Protein AF-B2KBB1-F1 (afdb_monomer)

Solvent-accessible surface area (backbone atoms only — not comparable to full-atom values): 9414 Å² total; per-residue (Å²): 133,85,86,73,84,54,72,64,60,55,51,53,51,54,53,53,51,52,60,53,47,70,60,49,50,66,52,49,56,51,53,53,51,49,53,52,49,54,51,45,50,54,52,40,53,52,50,24,52,39,45,30,52,48,28,73,73,69,75,49,28,66,61,48,55,82,71,34,90,70,89,58,97,72,51,45,82,45,72,60,88,93,43,56,28,37,37,41,94,69,36,39,31,35,40,53,64,35,94,81,31,28,40,35,38,30,36,37,78,50,96,56,63,43,54,30,32,32,39,34,27,24,39,32,51,39,60,91,93,49,88,34,45,84,28,38,28,32,35,16,47,69,88,23,61,52,14,43,54,48,37,30,70,77,42,77,41,71,76,41,76,37,85,88,40,89,69,33,30,28,20,65,62,84

Structure (mmCIF, N/CA/C/O backbone):
data_AF-B2KBB1-F1
#
_entry.id   AF-B2KBB1-F1
#
loop_
_atom_site.group_PDB
_atom_site.id
_atom_site.type_symbol
_atom_site.label_atom_id
_atom_site.label_alt_id
_atom_site.label_comp_id
_atom_site.label_asym_id
_atom_site.label_entity_id
_atom_site.label_seq_id
_atom_site.pdbx_PDB_ins_code
_atom_site.Cartn_x
_atom_site.Cartn_y
_atom_site.Cartn_z
_atom_site.occupancy
_atom_site.B_iso_or_equiv
_atom_site.auth_seq_id
_atom_site.auth_comp_id
_atom_site.auth_asym_id
_atom_site.auth_atom_id
_atom_site.pdbx_PDB_model_num
ATOM 1 N N . MET A 1 1 ? -54.447 8.579 25.982 1.00 48.50 1 MET A N 1
ATOM 2 C CA . MET A 1 1 ? -53.247 9.091 26.684 1.00 48.50 1 MET A CA 1
ATOM 3 C C . MET A 1 1 ? -52.019 8.583 25.942 1.00 48.50 1 MET A C 1
ATOM 5 O O . MET A 1 1 ? -51.868 7.373 25.824 1.00 48.50 1 MET A O 1
ATOM 9 N N . LYS A 1 2 ? -51.203 9.465 25.351 1.00 61.75 2 LYS A N 1
ATOM 10 C CA . LYS A 1 2 ? -49.950 9.052 24.696 1.00 61.75 2 LYS A CA 1
ATOM 11 C C . LYS A 1 2 ? -48.949 8.670 25.793 1.00 61.75 2 LYS A C 1
ATOM 13 O O . LYS A 1 2 ? -48.619 9.521 26.612 1.00 61.75 2 LYS A O 1
ATOM 18 N N . LYS A 1 3 ? -48.507 7.407 25.834 1.00 71.69 3 LYS A N 1
ATOM 19 C CA . LYS A 1 3 ? -47.381 6.974 26.677 1.00 71.69 3 LYS A CA 1
ATOM 20 C C . LYS A 1 3 ? -46.135 7.730 26.207 1.00 71.69 3 LYS A C 1
ATOM 22 O O . LYS A 1 3 ? -45.686 7.520 25.084 1.00 71.69 3 LYS A O 1
ATOM 27 N N . GLY A 1 4 ? -45.652 8.659 27.025 1.00 75.94 4 GLY A N 1
ATOM 28 C CA . GLY A 1 4 ? -44.384 9.346 26.798 1.00 75.94 4 GLY A CA 1
ATOM 29 C C . GLY A 1 4 ? -43.219 8.438 27.179 1.00 75.94 4 GLY A C 1
ATOM 30 O O . GLY A 1 4 ? -43.313 7.701 28.158 1.00 75.94 4 GLY A O 1
ATOM 31 N N . PHE A 1 5 ? -42.147 8.489 26.392 1.00 82.00 5 PHE A N 1
ATOM 32 C CA . PHE A 1 5 ? -40.872 7.845 26.705 1.00 82.00 5 PHE A CA 1
ATOM 33 C C . PHE A 1 5 ? -40.303 8.445 27.995 1.00 82.00 5 PHE A C 1
ATOM 35 O O . PHE A 1 5 ? -40.380 9.663 28.190 1.00 82.00 5 PHE A O 1
ATOM 42 N N . THR A 1 6 ? -39.752 7.621 28.885 1.00 89.62 6 THR A N 1
ATOM 43 C CA . THR A 1 6 ? -39.186 8.139 30.135 1.00 89.62 6 THR A CA 1
ATOM 44 C C . THR A 1 6 ? -37.786 8.714 29.897 1.00 89.62 6 THR A C 1
ATOM 46 O O . THR A 1 6 ? -36.997 8.185 29.114 1.00 89.62 6 THR A O 1
ATOM 49 N N . LEU A 1 7 ? -37.446 9.806 30.591 1.00 88.75 7 LEU A N 1
ATOM 50 C CA . LEU A 1 7 ? -36.095 10.392 30.554 1.00 88.75 7 LEU A CA 1
ATOM 51 C C . LEU A 1 7 ? -35.025 9.379 30.989 1.00 88.75 7 LEU A C 1
ATOM 53 O O . LEU A 1 7 ? -33.923 9.371 30.445 1.00 88.75 7 LEU A O 1
ATOM 57 N N . ILE A 1 8 ? -35.370 8.492 31.928 1.00 92.19 8 ILE A N 1
ATOM 58 C CA . ILE A 1 8 ? -34.456 7.464 32.427 1.00 92.19 8 ILE A CA 1
ATOM 59 C C . ILE A 1 8 ? -34.195 6.355 31.399 1.00 92.19 8 ILE A C 1
ATOM 61 O O . ILE A 1 8 ? -33.048 5.932 31.267 1.00 92.19 8 ILE A O 1
ATOM 65 N N . GLU A 1 9 ? -35.198 5.936 30.612 1.00 91.25 9 GLU A N 1
ATOM 66 C CA . GLU A 1 9 ? -34.974 5.007 29.491 1.00 91.25 9 GLU A CA 1
ATOM 67 C C . GLU A 1 9 ? -33.968 5.586 28.503 1.00 91.25 9 GLU A C 1
ATOM 69 O O . GLU A 1 9 ? -33.047 4.897 28.070 1.00 91.25 9 GLU A O 1
ATOM 74 N N . LEU A 1 10 ? -34.111 6.871 28.178 1.00 90.19 10 LEU A N 1
ATOM 75 C CA . LEU A 1 10 ? -33.239 7.513 27.204 1.00 90.19 10 LEU A CA 1
ATOM 76 C C . LEU A 1 10 ? -31.801 7.640 27.738 1.00 90.19 10 LEU A C 1
ATOM 78 O O . LEU A 1 10 ? -30.849 7.402 26.996 1.00 90.19 10 LEU A O 1
ATOM 82 N N . MET A 1 11 ? -31.625 7.912 29.034 1.00 91.44 11 MET A N 1
ATOM 83 C CA . MET A 1 11 ? -30.299 7.972 29.662 1.00 91.44 11 MET A CA 1
ATOM 84 C C . MET A 1 11 ? -29.558 6.630 29.639 1.00 91.44 11 MET A C 1
ATOM 86 O O . MET A 1 11 ? -28.375 6.594 29.298 1.00 91.44 11 MET A O 1
ATOM 90 N N . VAL A 1 12 ? -30.237 5.523 29.959 1.00 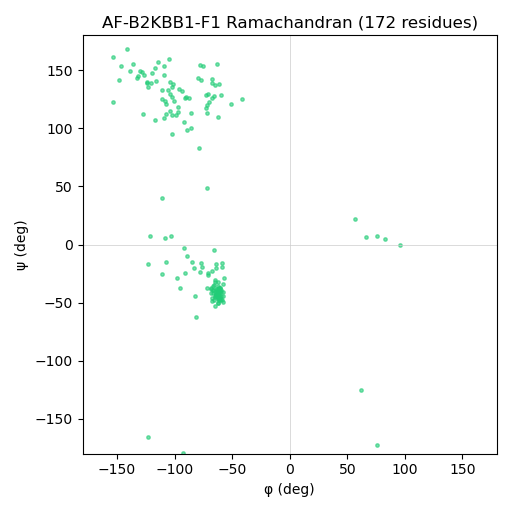94.25 12 VAL A N 1
ATOM 91 C CA . VAL A 1 12 ? -29.606 4.191 29.946 1.00 94.25 12 VAL A CA 1
ATOM 92 C C . VAL A 1 12 ? -29.234 3.776 28.521 1.00 94.25 12 VAL A C 1
ATOM 94 O O . VAL A 1 12 ? -28.150 3.237 28.301 1.00 94.25 12 VAL A O 1
ATOM 97 N N . VAL A 1 13 ? -30.079 4.084 27.533 1.00 95.00 13 VAL A N 1
ATOM 98 C CA . VAL A 1 13 ? -29.791 3.787 26.121 1.00 95.00 13 VAL A CA 1
ATOM 99 C C . VAL A 1 13 ? -28.546 4.534 25.641 1.00 95.00 13 VAL A C 1
ATOM 101 O O . VAL A 1 13 ? -27.658 3.923 25.045 1.00 95.00 13 VAL A O 1
ATOM 104 N N . VAL A 1 14 ? -28.430 5.831 25.941 1.00 94.38 14 VAL A N 1
ATOM 105 C CA . VAL A 1 14 ? -27.247 6.622 25.560 1.00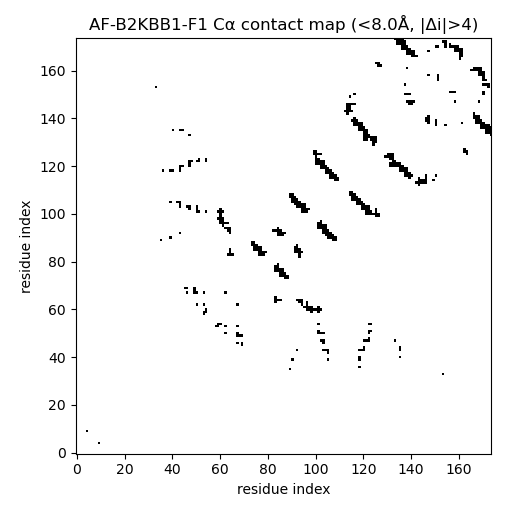 94.38 14 VAL A CA 1
ATOM 106 C C . VAL A 1 14 ? -25.986 6.099 26.252 1.00 94.38 14 VAL A C 1
ATOM 108 O O . VAL A 1 14 ? -24.936 6.011 25.614 1.00 94.38 14 VAL A O 1
ATOM 111 N N . LEU A 1 15 ? -26.086 5.683 27.518 1.00 95.62 15 LEU A N 1
ATOM 112 C CA . LEU A 1 15 ? -24.969 5.091 28.256 1.00 95.62 15 LEU A CA 1
ATOM 113 C C . LEU A 1 15 ? -24.474 3.790 27.606 1.00 95.62 15 LEU A C 1
ATOM 115 O O . LEU A 1 15 ? -23.270 3.615 27.419 1.00 95.62 15 LEU A O 1
ATOM 119 N N . ILE A 1 16 ? -25.384 2.900 27.207 1.00 95.88 16 ILE A N 1
ATOM 120 C CA . ILE A 1 16 ? -25.019 1.644 26.534 1.00 95.88 16 ILE A CA 1
ATOM 121 C C . ILE A 1 16 ? -24.380 1.927 25.164 1.00 95.88 16 ILE A C 1
ATOM 123 O O . ILE A 1 16 ? -23.341 1.345 24.841 1.00 95.88 16 ILE A O 1
ATOM 127 N N . ILE A 1 17 ? -24.945 2.852 24.375 1.00 95.56 17 ILE A N 1
ATOM 128 C CA . ILE A 1 17 ? -24.384 3.246 23.071 1.00 95.56 17 ILE A CA 1
ATOM 129 C C . ILE A 1 17 ? -22.970 3.820 23.238 1.00 95.56 17 ILE A C 1
ATOM 131 O O . ILE A 1 17 ? -22.082 3.485 22.453 1.00 95.56 17 ILE A O 1
ATOM 135 N N . ALA A 1 18 ? -22.728 4.627 24.277 1.00 95.00 18 ALA A N 1
ATOM 136 C CA . ALA A 1 18 ? -21.411 5.198 24.546 1.00 95.00 18 ALA A CA 1
ATOM 137 C C . ALA A 1 18 ? -20.345 4.109 24.760 1.00 95.00 18 ALA A C 1
ATOM 139 O O . ALA A 1 18 ? -19.292 4.149 24.118 1.00 95.00 18 ALA A O 1
ATOM 140 N N . ILE A 1 19 ? -20.640 3.091 25.577 1.00 95.31 19 ILE A N 1
ATOM 141 C CA . ILE A 1 19 ? -19.719 1.975 25.846 1.00 95.31 19 ILE A CA 1
ATOM 142 C C . ILE A 1 19 ? -19.415 1.201 24.557 1.00 95.31 19 ILE A C 1
ATOM 144 O O . ILE A 1 19 ? -18.244 1.021 24.211 1.00 95.31 19 ILE A O 1
ATOM 148 N N . LEU A 1 20 ? -20.450 0.801 23.810 1.00 95.69 20 LEU A N 1
ATOM 149 C CA . LEU A 1 20 ? -20.284 0.042 22.565 1.00 95.69 20 LEU A CA 1
ATOM 150 C C . LEU A 1 20 ? -19.490 0.829 21.513 1.00 95.69 20 LEU A C 1
ATOM 152 O O . LEU A 1 20 ? -18.625 0.267 20.836 1.00 95.69 20 LEU A O 1
ATOM 156 N N . SER A 1 21 ? -19.735 2.139 21.405 1.00 94.12 21 SER A N 1
ATOM 157 C CA . SER A 1 21 ? -19.067 3.003 20.426 1.00 94.12 21 SER A CA 1
ATOM 158 C C . SER A 1 21 ? -17.549 3.073 20.626 1.00 94.12 21 SER A C 1
ATOM 160 O O . SER A 1 21 ? -16.805 3.081 19.642 1.00 94.12 21 SER A O 1
ATOM 162 N N . SER A 1 22 ? -17.083 3.038 21.882 1.00 93.38 22 SER A N 1
ATOM 163 C CA . SER A 1 22 ? -15.659 3.158 22.224 1.00 93.38 22 SER A CA 1
ATOM 164 C C . SER A 1 22 ? -14.804 2.024 21.643 1.00 93.38 22 SER A C 1
ATOM 166 O O . SER A 1 22 ? -13.659 2.248 21.252 1.00 93.38 22 SER A O 1
ATOM 168 N N . VAL A 1 23 ? -15.375 0.821 21.517 1.00 92.06 23 VAL A N 1
ATOM 169 C CA . VAL A 1 23 ? -14.696 -0.364 20.968 1.00 92.06 23 VAL A CA 1
ATOM 170 C C . VAL A 1 23 ? -14.998 -0.537 19.477 1.00 92.06 23 VAL A C 1
ATOM 172 O O . VAL A 1 23 ? -14.117 -0.905 18.698 1.00 92.06 23 VAL A O 1
ATOM 175 N N . ALA A 1 24 ? -16.230 -0.242 19.053 1.00 91.50 24 ALA A N 1
ATOM 176 C CA . ALA A 1 24 ? -16.673 -0.469 17.681 1.00 91.50 24 ALA A CA 1
ATOM 177 C C . ALA A 1 24 ? -15.992 0.462 16.663 1.00 91.50 24 ALA A C 1
ATOM 179 O O . ALA A 1 24 ? -15.580 0.011 15.593 1.00 91.50 24 ALA A O 1
ATOM 180 N N . LEU A 1 25 ? -15.825 1.748 16.986 1.00 89.62 25 LEU A N 1
ATOM 181 C CA . LEU A 1 25 ? -15.242 2.740 16.075 1.00 89.62 25 LEU A CA 1
ATOM 182 C C . LEU A 1 25 ? -13.783 2.446 15.661 1.00 89.62 25 LEU A C 1
ATOM 184 O O . LEU A 1 25 ? -13.498 2.440 14.455 1.00 89.62 25 LEU A O 1
ATOM 188 N N . PRO A 1 26 ? -12.833 2.176 16.582 1.00 87.38 26 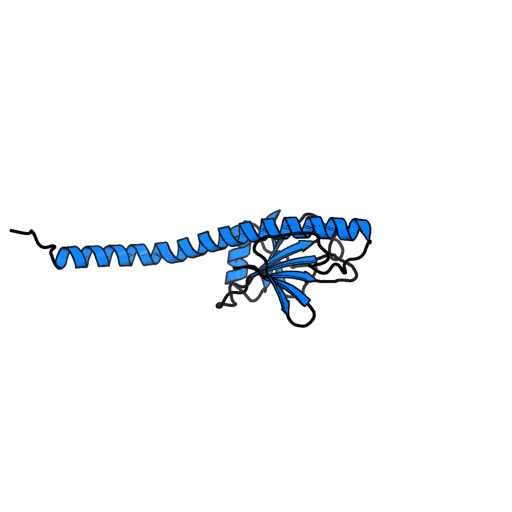PRO A N 1
ATOM 189 C CA . PRO A 1 26 ? -11.457 1.873 16.187 1.00 87.38 26 PRO A CA 1
ATOM 190 C C . PRO A 1 26 ? -11.356 0.566 15.388 1.00 87.38 26 PRO A C 1
ATOM 192 O O . PRO A 1 26 ? -10.524 0.463 14.486 1.00 87.38 26 PRO A O 1
ATOM 195 N N . LEU A 1 27 ? -12.216 -0.420 15.666 1.00 89.12 27 LEU A N 1
ATOM 196 C CA . LEU A 1 27 ? -12.274 -1.650 14.879 1.00 89.12 27 LEU A CA 1
ATOM 197 C C . LEU A 1 27 ? -12.793 -1.381 13.461 1.00 89.12 27 LEU A C 1
ATOM 199 O O . LEU A 1 27 ? -12.163 -1.790 12.487 1.00 89.12 27 LEU A O 1
ATOM 203 N N . TYR A 1 28 ? -13.900 -0.647 13.343 1.00 92.00 28 TYR A N 1
ATOM 204 C CA . TYR A 1 28 ? -14.512 -0.309 12.061 1.00 92.00 28 TYR A CA 1
ATOM 205 C C . TYR A 1 28 ? -13.546 0.453 11.145 1.00 92.00 28 TYR A C 1
ATOM 207 O O . TYR A 1 28 ? -13.353 0.073 9.991 1.00 92.00 28 TYR A O 1
ATOM 215 N N . THR A 1 29 ? -12.867 1.478 11.668 1.00 90.12 29 THR A N 1
ATOM 216 C CA . THR A 1 29 ? -11.898 2.271 10.887 1.00 90.12 29 THR A CA 1
ATOM 217 C C . THR A 1 29 ? -10.734 1.431 10.357 1.00 90.12 29 THR A C 1
ATOM 219 O O . THR A 1 29 ? -10.313 1.626 9.217 1.00 90.12 29 THR A O 1
ATOM 222 N N . ARG A 1 30 ? -10.244 0.451 11.130 1.00 89.00 30 ARG A N 1
ATOM 223 C CA . ARG A 1 30 ? -9.207 -0.489 10.671 1.00 89.00 30 ARG A CA 1
ATOM 224 C C . ARG A 1 30 ? -9.710 -1.411 9.565 1.00 89.00 30 ARG A C 1
ATOM 226 O O . ARG A 1 30 ? -8.982 -1.645 8.606 1.00 89.00 30 ARG A O 1
ATOM 233 N N . THR A 1 31 ? -10.934 -1.923 9.677 1.00 92.12 31 THR A N 1
ATOM 234 C CA . THR A 1 31 ? -11.532 -2.788 8.648 1.00 92.12 31 THR A CA 1
ATOM 235 C C . THR A 1 31 ? -11.734 -2.037 7.335 1.00 92.12 31 THR A C 1
ATOM 237 O O . THR A 1 31 ? -11.382 -2.554 6.277 1.00 92.12 31 THR A O 1
ATOM 240 N N . VAL A 1 32 ? -12.218 -0.794 7.400 1.00 93.88 32 VAL A N 1
ATOM 241 C CA . VAL A 1 32 ? -12.358 0.070 6.220 1.00 93.88 32 VAL A CA 1
ATOM 242 C C . VAL A 1 32 ? -10.998 0.336 5.572 1.00 93.88 32 VAL A C 1
ATOM 244 O O . VAL A 1 32 ? -10.873 0.226 4.357 1.00 93.88 32 VAL A O 1
ATOM 247 N N . GLU A 1 33 ? -9.959 0.627 6.357 1.00 93.94 33 GLU A N 1
ATOM 248 C CA . GLU A 1 33 ? -8.621 0.861 5.803 1.00 93.94 33 GLU A CA 1
ATOM 249 C C . GLU A 1 33 ? -8.023 -0.403 5.162 1.00 93.94 33 GLU A C 1
ATOM 251 O O . GLU A 1 33 ? -7.378 -0.313 4.122 1.00 93.94 33 GLU A O 1
ATOM 256 N N . ARG A 1 34 ? -8.295 -1.597 5.706 1.00 93.94 34 ARG A N 1
ATOM 257 C CA . ARG A 1 34 ? -7.913 -2.863 5.055 1.00 93.94 34 ARG A CA 1
ATOM 258 C C . ARG A 1 34 ? -8.625 -3.074 3.723 1.00 93.94 34 ARG A C 1
ATOM 260 O O . ARG A 1 34 ? -7.988 -3.526 2.778 1.00 93.94 34 ARG A O 1
ATOM 267 N N . ALA A 1 35 ? -9.913 -2.741 3.637 1.00 93.94 35 ALA A N 1
ATOM 268 C CA . ALA A 1 35 ? -10.660 -2.825 2.383 1.00 93.94 35 ALA A CA 1
ATOM 269 C C . ALA A 1 35 ? -10.079 -1.875 1.322 1.00 93.94 35 ALA A C 1
ATOM 271 O O . ALA A 1 35 ? -9.847 -2.289 0.189 1.00 93.94 35 ALA A O 1
ATOM 272 N N . ARG A 1 36 ? -9.742 -0.640 1.715 1.00 94.19 36 ARG A N 1
ATOM 273 C CA . ARG A 1 36 ? -9.067 0.334 0.840 1.00 94.19 36 ARG A CA 1
ATOM 274 C C . ARG A 1 36 ? -7.688 -0.151 0.391 1.00 94.19 36 ARG A C 1
ATOM 276 O O . ARG A 1 36 ? -7.341 -0.018 -0.776 1.00 94.19 36 ARG A O 1
ATOM 283 N N . ALA A 1 37 ? -6.908 -0.750 1.291 1.00 94.81 37 ALA A N 1
ATOM 284 C CA . ALA A 1 37 ? -5.622 -1.343 0.932 1.00 94.81 37 ALA A CA 1
ATOM 285 C C . ALA A 1 37 ? -5.776 -2.516 -0.047 1.00 94.81 37 ALA A C 1
ATOM 287 O O . ALA A 1 37 ? -4.972 -2.640 -0.963 1.00 94.81 37 ALA A O 1
ATOM 288 N N . ALA A 1 38 ? -6.807 -3.353 0.103 1.00 93.94 38 ALA A N 1
ATOM 289 C CA . ALA A 1 38 ? -7.089 -4.444 -0.831 1.00 93.94 38 ALA A CA 1
ATOM 290 C C . ALA A 1 38 ? -7.430 -3.929 -2.239 1.00 93.94 38 ALA A C 1
ATOM 292 O O . ALA A 1 38 ? -6.953 -4.478 -3.233 1.00 93.94 38 ALA A O 1
ATOM 293 N N . GLU A 1 39 ? -8.197 -2.842 -2.327 1.00 92.00 39 GLU A N 1
ATOM 294 C CA . GLU A 1 39 ? -8.454 -2.148 -3.590 1.00 92.00 39 GLU A CA 1
ATOM 295 C C . GLU A 1 39 ? -7.153 -1.610 -4.200 1.00 92.00 39 GLU A C 1
ATOM 297 O O . GLU A 1 39 ? -6.858 -1.876 -5.367 1.00 92.00 39 GLU A O 1
ATOM 302 N N . ALA A 1 40 ? -6.320 -0.946 -3.395 1.00 92.69 40 ALA A N 1
ATOM 303 C CA . ALA A 1 40 ? -5.033 -0.434 -3.851 1.00 92.69 40 ALA A CA 1
ATOM 304 C C . ALA A 1 40 ? -4.086 -1.539 -4.328 1.00 92.69 40 ALA A C 1
ATOM 306 O O . ALA A 1 40 ? -3.403 -1.361 -5.330 1.00 92.69 40 ALA A O 1
ATOM 307 N N . ILE A 1 41 ? -4.082 -2.705 -3.677 1.00 93.75 41 ILE A N 1
ATOM 308 C CA . ILE A 1 41 ? -3.324 -3.881 -4.125 1.00 93.75 41 ILE A CA 1
ATOM 309 C C . ILE A 1 41 ? -3.781 -4.323 -5.520 1.00 93.75 41 ILE A C 1
ATOM 311 O O . ILE A 1 41 ? -2.939 -4.579 -6.377 1.00 93.75 41 ILE A O 1
ATOM 315 N N . SER A 1 42 ? -5.090 -4.364 -5.779 1.00 92.06 42 SER A N 1
ATOM 316 C CA . SER A 1 42 ? -5.644 -4.712 -7.097 1.00 92.06 42 SER A CA 1
ATOM 317 C C . SER A 1 42 ? -5.255 -3.699 -8.183 1.00 92.06 42 SER A C 1
ATOM 319 O O . SER A 1 42 ? -4.849 -4.067 -9.294 1.00 92.06 42 SER A O 1
ATOM 321 N N . VAL A 1 43 ? -5.315 -2.406 -7.853 1.00 91.12 43 VAL A N 1
ATOM 322 C CA . VAL A 1 43 ? -4.906 -1.330 -8.762 1.00 91.12 43 VAL A CA 1
ATOM 323 C C . VAL A 1 43 ? -3.404 -1.393 -9.042 1.00 91.12 43 VAL A C 1
ATOM 325 O O . VAL A 1 43 ? -3.001 -1.382 -10.206 1.00 91.12 43 VAL A O 1
ATOM 328 N N . THR A 1 44 ? -2.573 -1.537 -8.008 1.00 91.88 44 THR A N 1
ATOM 329 C CA . THR A 1 44 ? -1.118 -1.674 -8.149 1.00 91.88 44 THR A CA 1
ATOM 330 C C . THR A 1 44 ? -0.747 -2.924 -8.947 1.00 91.88 44 THR A C 1
ATOM 332 O O . THR A 1 44 ? 0.130 -2.838 -9.797 1.00 91.88 44 THR A O 1
ATOM 335 N N . ALA A 1 45 ? -1.448 -4.051 -8.776 1.00 91.44 45 ALA A N 1
ATOM 336 C CA . ALA A 1 45 ? -1.246 -5.254 -9.594 1.00 91.44 45 ALA A CA 1
ATOM 337 C C . ALA A 1 45 ? -1.537 -5.005 -11.084 1.00 91.44 45 ALA A C 1
ATOM 339 O O . ALA A 1 45 ? -0.863 -5.530 -11.971 1.00 91.44 45 ALA A O 1
ATOM 340 N N . SER A 1 46 ? -2.559 -4.199 -11.375 1.00 90.56 46 SER A N 1
ATOM 341 C CA . SER A 1 46 ? -2.894 -3.818 -12.748 1.00 90.56 46 SER A CA 1
ATOM 342 C C . SER A 1 46 ? -1.804 -2.921 -13.339 1.00 90.56 46 SER A C 1
ATOM 344 O O . SER A 1 46 ? -1.323 -3.191 -14.440 1.00 90.56 46 SER A O 1
ATOM 346 N N . LEU A 1 47 ? -1.358 -1.912 -12.579 1.00 90.00 47 LEU A N 1
ATOM 347 C CA . LEU A 1 47 ? -0.246 -1.025 -12.945 1.00 90.00 47 LEU A CA 1
ATOM 348 C C . LEU A 1 47 ? 1.057 -1.796 -13.161 1.00 90.00 47 LEU A C 1
ATOM 350 O O . LEU A 1 47 ? 1.764 -1.532 -14.131 1.00 90.00 47 LEU A O 1
ATOM 354 N N . GLU A 1 48 ? 1.345 -2.780 -12.311 1.00 89.69 48 GLU A N 1
ATOM 355 C CA . GLU A 1 48 ? 2.504 -3.657 -12.442 1.00 89.69 48 GLU A CA 1
ATOM 356 C C . GLU A 1 48 ? 2.475 -4.387 -13.787 1.00 89.69 48 GLU A C 1
ATOM 358 O O . GLU A 1 48 ? 3.454 -4.341 -14.524 1.00 89.69 48 GLU A O 1
ATOM 363 N N . LYS A 1 49 ? 1.343 -4.998 -14.158 1.00 90.38 49 LYS A N 1
ATOM 364 C CA . LYS A 1 49 ? 1.196 -5.700 -15.444 1.00 90.38 49 LYS A CA 1
ATOM 365 C C . LYS A 1 49 ? 1.375 -4.774 -16.644 1.00 90.38 49 LYS A C 1
ATOM 367 O O . LYS A 1 49 ? 2.032 -5.154 -17.610 1.00 90.38 49 LYS A O 1
ATOM 372 N N . ALA A 1 50 ? 0.824 -3.562 -16.601 1.00 89.69 50 ALA A N 1
ATOM 373 C CA . ALA A 1 50 ? 1.043 -2.602 -17.683 1.00 89.69 50 ALA A CA 1
ATOM 374 C C . ALA A 1 50 ? 2.503 -2.144 -17.748 1.00 89.69 50 ALA A C 1
ATOM 376 O O . ALA A 1 50 ? 3.059 -2.026 -18.837 1.00 89.69 50 ALA A O 1
ATOM 377 N N . SER A 1 51 ? 3.144 -1.932 -16.597 1.00 88.88 51 SER A N 1
ATOM 378 C CA . SER A 1 51 ? 4.560 -1.573 -16.537 1.00 88.88 51 SER A CA 1
ATOM 379 C C . SER A 1 51 ? 5.451 -2.722 -17.029 1.00 88.88 51 SER A C 1
ATOM 381 O O . SER A 1 51 ? 6.415 -2.479 -17.750 1.00 88.88 51 SER A O 1
ATOM 383 N N . GLN A 1 52 ? 5.082 -3.978 -16.752 1.00 88.94 52 GLN A N 1
ATOM 384 C CA . GLN A 1 52 ? 5.726 -5.171 -17.310 1.00 88.94 52 GLN A CA 1
ATOM 385 C C . GLN A 1 52 ? 5.607 -5.214 -18.835 1.00 88.94 52 GLN A C 1
ATOM 387 O O . GLN A 1 52 ? 6.593 -5.500 -19.510 1.00 88.94 52 GLN A O 1
ATOM 392 N N . ALA A 1 53 ? 4.424 -4.920 -19.381 1.00 89.12 53 ALA A N 1
ATOM 393 C CA . ALA A 1 53 ? 4.202 -4.877 -20.824 1.00 89.12 53 ALA A CA 1
ATOM 394 C C . ALA A 1 53 ? 5.024 -3.765 -21.495 1.00 89.12 53 ALA A C 1
ATOM 396 O O . ALA A 1 53 ? 5.667 -4.012 -22.514 1.00 89.12 53 ALA A O 1
ATOM 397 N N . TYR A 1 54 ? 5.072 -2.575 -20.889 1.00 88.50 54 TYR A N 1
ATOM 398 C CA . TYR A 1 54 ? 5.910 -1.474 -21.365 1.00 88.50 54 TYR A CA 1
ATOM 399 C C . TYR A 1 54 ? 7.395 -1.860 -21.356 1.00 88.50 54 TYR A C 1
ATOM 401 O O . TYR A 1 54 ? 8.090 -1.701 -22.358 1.00 88.50 54 TYR A O 1
ATOM 409 N N . TYR A 1 55 ? 7.875 -2.440 -20.253 1.00 87.56 55 TYR A N 1
ATOM 410 C CA . TYR A 1 55 ? 9.256 -2.901 -20.151 1.00 87.56 55 TYR A CA 1
ATOM 411 C C . TYR A 1 55 ? 9.575 -3.997 -21.175 1.00 87.56 55 TYR A C 1
ATOM 413 O O . TYR A 1 55 ? 10.645 -3.984 -21.769 1.00 87.56 55 TYR A O 1
ATOM 421 N N . ALA A 1 56 ? 8.647 -4.920 -21.438 1.00 88.69 56 ALA A N 1
ATOM 422 C CA . ALA A 1 56 ? 8.829 -5.954 -22.455 1.00 88.69 56 ALA A CA 1
ATOM 423 C C . ALA A 1 56 ? 8.917 -5.383 -23.882 1.00 88.69 56 ALA A C 1
ATOM 425 O O . ALA A 1 56 ? 9.596 -5.964 -24.725 1.00 88.69 56 ALA A O 1
ATOM 426 N N . GLN A 1 57 ? 8.250 -4.257 -24.153 1.00 89.56 57 GLN A N 1
ATOM 427 C CA . GLN A 1 57 ? 8.260 -3.609 -25.464 1.00 89.56 57 GLN A CA 1
ATOM 428 C C . GLN A 1 57 ? 9.495 -2.726 -25.678 1.00 89.56 57 GLN A C 1
ATOM 430 O O . GLN A 1 57 ? 10.097 -2.766 -26.749 1.00 89.56 57 GLN A O 1
ATOM 435 N N . TYR A 1 58 ? 9.864 -1.927 -24.676 1.00 88.12 58 TYR A N 1
ATOM 436 C CA . TYR A 1 58 ? 10.887 -0.887 -24.820 1.00 88.12 58 TYR A CA 1
ATOM 437 C C . TYR A 1 58 ? 12.207 -1.220 -24.125 1.00 88.12 58 TYR A C 1
ATOM 439 O O . TYR A 1 58 ? 13.214 -0.584 -24.408 1.00 88.12 58 TYR A O 1
ATOM 447 N N . SER A 1 59 ? 12.234 -2.211 -23.229 1.00 87.12 59 SER A N 1
ATOM 448 C CA . SER A 1 59 ? 13.372 -2.507 -22.340 1.00 87.12 59 SER A CA 1
ATOM 449 C C . SER A 1 59 ? 13.807 -1.317 -21.467 1.00 87.12 59 SER A C 1
ATOM 451 O O . SER A 1 59 ? 14.935 -1.280 -20.979 1.00 87.12 59 SER A O 1
ATOM 453 N N . LEU A 1 60 ? 12.903 -0.355 -21.245 1.00 86.38 60 LEU A N 1
ATOM 454 C CA . LEU A 1 60 ? 13.126 0.867 -20.471 1.00 86.38 60 LEU A CA 1
ATOM 455 C C . LEU A 1 60 ? 12.165 0.943 -19.281 1.00 86.38 60 LEU A C 1
ATOM 457 O O . LEU A 1 60 ? 11.024 0.486 -19.352 1.00 86.38 60 LEU A O 1
ATOM 461 N N . CYS A 1 61 ? 12.636 1.546 -18.190 1.00 84.75 61 CYS A N 1
ATOM 462 C CA . CYS A 1 61 ? 11.877 1.773 -16.958 1.00 84.75 61 CYS A CA 1
ATOM 463 C C . CYS A 1 61 ? 11.567 3.261 -16.744 1.00 84.75 61 CYS A C 1
ATOM 465 O O . CYS A 1 61 ? 11.639 3.772 -15.629 1.00 84.75 61 CYS A O 1
ATOM 467 N N . ASP A 1 62 ? 11.224 3.958 -17.826 1.00 86.38 62 ASP A N 1
ATOM 468 C CA . ASP A 1 62 ? 10.900 5.387 -17.861 1.00 86.38 62 ASP A CA 1
ATOM 469 C C . ASP A 1 62 ? 9.406 5.676 -18.082 1.00 86.38 62 ASP A C 1
ATOM 471 O O . ASP A 1 62 ? 9.016 6.840 -18.197 1.00 86.38 62 ASP A O 1
ATOM 475 N 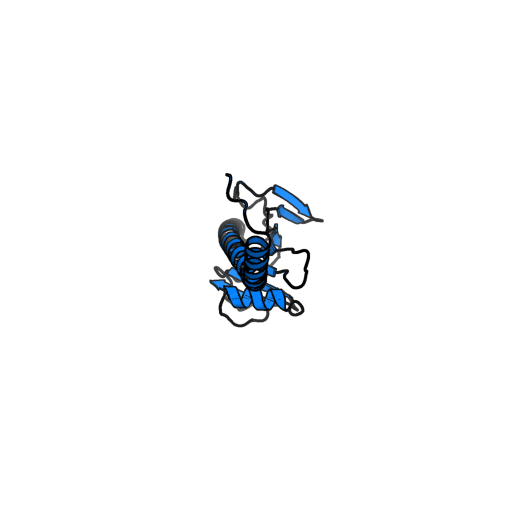N . ALA A 1 63 ? 8.573 4.629 -18.107 1.00 82.88 63 ALA A N 1
ATOM 476 C CA . ALA A 1 63 ? 7.134 4.740 -18.302 1.00 82.88 63 ALA A CA 1
ATOM 477 C C . ALA A 1 63 ? 6.534 5.760 -17.334 1.00 82.88 63 ALA A C 1
ATOM 479 O O . ALA A 1 63 ? 6.591 5.589 -16.110 1.00 82.88 63 ALA A O 1
ATOM 480 N N . LYS A 1 64 ? 5.888 6.798 -17.862 1.00 83.75 64 LYS A N 1
ATOM 481 C CA . LYS A 1 64 ? 5.012 7.636 -17.047 1.00 83.75 64 LYS A CA 1
ATOM 482 C C . LYS A 1 64 ? 3.729 6.866 -16.806 1.00 83.75 64 LYS A C 1
ATOM 484 O O . LYS A 1 64 ? 3.291 6.072 -17.635 1.00 83.75 64 LYS A O 1
ATOM 489 N N . ILE A 1 65 ? 3.050 7.168 -15.706 1.00 82.50 65 ILE A N 1
ATOM 490 C CA . ILE A 1 65 ? 1.762 6.531 -15.418 1.00 82.50 65 ILE A CA 1
ATOM 491 C C . ILE A 1 65 ? 0.703 6.774 -16.514 1.00 82.50 65 ILE A C 1
ATOM 493 O O . ILE A 1 65 ? -0.258 6.025 -16.618 1.00 82.50 65 ILE A O 1
ATOM 497 N N . THR A 1 66 ? 0.887 7.794 -17.357 1.00 81.31 66 THR A N 1
ATOM 498 C CA . THR A 1 66 ? 0.050 8.067 -18.538 1.00 81.31 66 THR A CA 1
ATOM 499 C C . THR A 1 66 ? 0.344 7.184 -19.736 1.00 81.31 66 THR A C 1
ATOM 501 O O . THR A 1 66 ? -0.514 7.048 -20.602 1.00 81.31 66 THR A O 1
ATOM 504 N N . ASP A 1 67 ? 1.554 6.639 -19.802 1.00 78.19 67 ASP A N 1
ATOM 505 C CA . ASP A 1 67 ? 2.008 5.779 -20.894 1.00 78.19 67 ASP A CA 1
ATOM 506 C C . ASP A 1 67 ? 1.545 4.337 -20.645 1.00 78.19 67 ASP A C 1
ATOM 508 O O . ASP A 1 67 ? 1.414 3.530 -21.565 1.00 78.19 67 ASP A O 1
ATOM 512 N N . LEU A 1 68 ? 1.219 4.026 -19.387 1.00 77.00 68 LEU A N 1
ATOM 513 C CA . LEU A 1 68 ? 0.521 2.812 -19.007 1.00 77.00 68 LEU A CA 1
ATOM 514 C C . LEU A 1 68 ? -0.934 2.923 -19.477 1.00 77.00 68 LEU A C 1
ATOM 516 O O . LEU A 1 68 ? -1.699 3.748 -18.981 1.00 77.00 68 LEU A O 1
ATOM 520 N N . ALA A 1 69 ? -1.327 2.081 -20.436 1.00 61.34 69 ALA A N 1
ATOM 521 C CA . ALA A 1 69 ? -2.655 2.061 -21.058 1.00 61.34 69 ALA A CA 1
ATOM 522 C C . ALA A 1 69 ? -3.766 1.529 -20.124 1.00 61.34 69 ALA A C 1
ATOM 524 O O . ALA A 1 69 ? -4.552 0.657 -20.489 1.00 61.34 69 ALA A O 1
ATOM 525 N N . ILE A 1 70 ? -3.834 2.040 -18.897 1.00 70.38 70 ILE A N 1
ATOM 526 C CA . ILE A 1 70 ? -4.813 1.654 -17.892 1.00 70.38 70 ILE A CA 1
ATOM 527 C C . ILE A 1 70 ? -5.816 2.792 -17.729 1.00 70.38 70 ILE A C 1
ATOM 529 O O . ILE A 1 70 ? -5.507 3.863 -17.210 1.00 70.38 70 ILE A O 1
ATOM 533 N N . LYS A 1 71 ? -7.055 2.537 -18.150 1.00 66.62 71 LYS A N 1
ATOM 534 C CA . LYS A 1 71 ? -8.197 3.395 -17.830 1.00 66.62 71 LYS A CA 1
ATOM 535 C C . LYS A 1 71 ? -8.808 2.912 -16.520 1.00 66.62 71 LYS A C 1
ATOM 537 O O . LYS A 1 71 ? -9.573 1.953 -16.517 1.00 66.62 71 LYS A O 1
ATOM 542 N N . LEU A 1 72 ? -8.465 3.572 -15.419 1.00 69.56 72 LEU A N 1
ATOM 543 C CA . LEU A 1 72 ? -9.157 3.390 -14.143 1.00 69.56 72 LEU A CA 1
ATOM 544 C C . LEU A 1 72 ? -10.198 4.508 -14.011 1.00 69.56 72 LEU A C 1
ATOM 546 O O . LEU A 1 72 ? -9.807 5.675 -13.959 1.00 69.56 72 LEU A O 1
ATOM 550 N N . PRO A 1 73 ? -11.505 4.185 -14.005 1.00 59.31 73 PRO A N 1
ATOM 551 C CA . PRO A 1 73 ? -12.582 5.164 -14.185 1.00 59.31 73 PRO A CA 1
ATOM 552 C C . PRO A 1 73 ? -12.727 6.200 -13.057 1.00 59.31 73 PRO A C 1
ATOM 554 O O . PRO A 1 73 ? -13.510 7.132 -13.197 1.00 59.31 73 PRO A O 1
ATOM 557 N N . GLU A 1 74 ? -11.953 6.095 -11.977 1.00 69.88 74 GLU A N 1
ATOM 558 C CA . GLU A 1 74 ? -12.048 6.980 -10.808 1.00 69.88 74 GLU A CA 1
ATOM 559 C C . GLU A 1 74 ? -10.748 7.728 -10.483 1.00 69.88 74 GLU A C 1
ATOM 561 O O . GLU A 1 74 ? -10.643 8.387 -9.448 1.00 69.88 74 GLU A O 1
ATOM 566 N N . LEU A 1 75 ? -9.735 7.638 -11.351 1.00 78.44 75 LEU A N 1
ATOM 567 C CA . LEU A 1 75 ? -8.456 8.296 -11.111 1.00 78.44 75 LEU A CA 1
ATOM 568 C C . LEU A 1 75 ? -8.343 9.597 -11.902 1.00 78.44 75 LEU A C 1
ATOM 570 O O . LEU A 1 75 ? -8.419 9.619 -13.129 1.00 78.44 75 LEU A O 1
ATOM 574 N N . THR A 1 76 ? -8.101 10.694 -11.188 1.00 83.00 76 THR A N 1
ATOM 575 C CA . THR A 1 76 ? -7.832 11.997 -11.798 1.00 83.00 76 THR A CA 1
ATOM 576 C C . THR A 1 76 ? -6.335 12.165 -12.008 1.00 83.00 76 THR A C 1
ATOM 578 O O . THR A 1 76 ? -5.551 12.062 -11.067 1.00 83.00 76 THR A O 1
ATOM 581 N N . LYS A 1 77 ? -5.908 12.471 -13.233 1.00 85.38 77 LYS A N 1
ATOM 582 C CA . LYS A 1 77 ? -4.507 12.810 -13.508 1.00 85.38 77 LYS A CA 1
ATOM 583 C C . LYS A 1 77 ? -4.159 14.149 -12.852 1.00 85.38 77 LYS A C 1
ATOM 585 O O . LYS A 1 77 ? -4.835 15.149 -13.073 1.00 85.38 77 LYS A O 1
ATOM 590 N N . THR A 1 78 ? -3.104 14.182 -12.049 1.00 83.56 78 THR A N 1
ATOM 591 C CA . THR A 1 78 ? -2.577 15.394 -11.408 1.00 83.56 78 THR A CA 1
ATOM 592 C C . THR A 1 78 ? -1.055 15.374 -11.470 1.00 83.56 78 THR A C 1
ATOM 594 O O . THR A 1 78 ? -0.442 14.313 -11.445 1.00 83.56 78 THR A O 1
ATOM 597 N N . THR A 1 79 ? -0.430 16.542 -11.549 1.00 80.19 79 THR A N 1
ATOM 598 C CA . THR A 1 79 ? 1.029 16.660 -11.505 1.00 80.19 79 THR A CA 1
ATOM 599 C C . THR A 1 79 ? 1.451 17.138 -10.118 1.00 80.19 79 THR A C 1
ATOM 601 O O . THR A 1 79 ? 0.943 18.149 -9.637 1.00 80.19 79 THR A O 1
ATOM 604 N N . VAL A 1 80 ? 2.368 16.417 -9.470 1.00 73.19 80 VAL A N 1
ATOM 605 C CA . VAL A 1 80 ? 2.983 16.803 -8.192 1.00 73.19 80 VAL A CA 1
ATOM 606 C C . VAL A 1 80 ? 4.476 16.998 -8.446 1.00 73.19 80 VAL A C 1
ATOM 608 O O . VAL A 1 80 ? 5.204 16.038 -8.693 1.00 73.19 80 VAL A O 1
ATOM 611 N N . GLY A 1 81 ? 4.936 18.252 -8.453 1.00 79.31 81 GLY A N 1
ATOM 612 C CA . GLY A 1 81 ? 6.290 18.580 -8.910 1.00 79.31 81 GLY A CA 1
ATOM 613 C C . GLY A 1 81 ? 6.485 18.204 -10.384 1.00 79.31 81 GLY A C 1
ATOM 614 O O . GLY A 1 81 ? 5.700 18.621 -11.230 1.00 79.31 81 GLY A O 1
ATOM 615 N N . SER A 1 82 ? 7.503 17.395 -10.687 1.00 73.38 82 SER A N 1
ATOM 616 C CA . SER A 1 82 ? 7.756 16.870 -12.044 1.00 73.38 82 SER A CA 1
ATOM 617 C C . SER A 1 82 ? 7.089 15.516 -12.315 1.00 73.38 82 SER A C 1
ATOM 619 O O . SER A 1 82 ? 7.191 14.992 -13.425 1.00 73.38 82 SER A O 1
ATOM 621 N N . LEU A 1 83 ? 6.421 14.927 -11.316 1.00 76.44 83 LEU A N 1
ATOM 622 C CA . LEU A 1 83 ? 5.838 13.595 -11.411 1.00 76.44 83 LEU A CA 1
ATOM 623 C C . LEU A 1 83 ? 4.354 13.665 -11.779 1.00 76.44 83 LEU A C 1
ATOM 625 O O . LEU A 1 83 ? 3.583 14.430 -11.198 1.00 76.44 83 LEU A O 1
ATOM 629 N N . THR A 1 84 ? 3.938 12.834 -12.735 1.00 83.94 84 THR A N 1
ATOM 630 C CA . THR A 1 84 ? 2.515 12.637 -13.031 1.00 83.94 84 THR A CA 1
ATOM 631 C C . THR A 1 84 ? 1.963 11.538 -12.135 1.00 83.94 84 THR A C 1
ATOM 633 O O . THR A 1 84 ? 2.479 10.425 -12.124 1.00 83.94 84 THR A O 1
ATOM 636 N N . VAL A 1 85 ? 0.893 11.858 -11.418 1.00 87.38 85 VAL A N 1
ATOM 637 C CA . VAL A 1 85 ? 0.236 11.002 -10.435 1.00 87.38 85 VAL A CA 1
ATOM 638 C C . VAL A 1 85 ? -1.214 10.785 -10.864 1.00 87.38 85 VAL A C 1
ATOM 640 O O . VAL A 1 85 ? -1.895 11.709 -11.312 1.00 87.38 85 VAL A O 1
ATOM 643 N N . LEU A 1 86 ? -1.709 9.563 -10.717 1.00 88.88 86 LEU A N 1
ATOM 644 C CA . LEU A 1 86 ? -3.130 9.256 -10.794 1.00 88.88 86 LEU A CA 1
ATOM 645 C C . LEU A 1 86 ? -3.719 9.325 -9.385 1.00 88.88 86 LEU A C 1
ATOM 647 O O . LEU A 1 86 ? -3.479 8.460 -8.546 1.00 88.88 86 LEU A O 1
ATOM 651 N N . LYS A 1 87 ? -4.468 10.388 -9.114 1.00 88.12 87 LYS A N 1
ATOM 652 C CA . LYS A 1 87 ? -5.080 10.648 -7.816 1.00 88.12 87 LYS A CA 1
ATOM 653 C C . LYS A 1 87 ? -6.425 9.940 -7.725 1.00 88.12 87 LYS A C 1
ATOM 655 O O . LYS A 1 87 ? -7.362 10.292 -8.440 1.00 88.12 87 LYS A O 1
ATOM 660 N N . GLY A 1 88 ? -6.500 8.951 -6.847 1.00 85.69 88 GLY A N 1
ATOM 661 C CA . GLY A 1 88 ? -7.748 8.346 -6.406 1.00 85.69 88 GLY A CA 1
ATOM 662 C C . GLY A 1 88 ? -8.280 9.019 -5.146 1.00 85.69 88 GLY A C 1
ATOM 663 O O . GLY A 1 88 ? -7.689 9.956 -4.606 1.00 85.69 88 GLY A O 1
ATOM 664 N N . LYS A 1 89 ? -9.414 8.513 -4.660 1.00 87.31 89 LYS A N 1
ATOM 665 C CA . LYS A 1 89 ? -10.052 8.998 -3.431 1.00 87.31 89 LYS A CA 1
ATOM 666 C C . LYS A 1 89 ? -9.171 8.805 -2.194 1.00 87.31 89 LYS A C 1
ATOM 668 O O . LYS A 1 89 ? -9.039 9.725 -1.391 1.00 87.31 89 LYS A O 1
ATOM 673 N N . ASP A 1 90 ? -8.592 7.614 -2.046 1.00 91.00 90 ASP A N 1
ATOM 674 C CA . ASP A 1 90 ? -7.807 7.228 -0.866 1.00 91.00 90 ASP A CA 1
ATOM 675 C C . ASP A 1 90 ? -6.303 7.077 -1.155 1.00 91.00 90 ASP A C 1
ATOM 677 O O . ASP A 1 90 ? -5.492 7.252 -0.245 1.00 91.00 90 ASP A O 1
ATOM 681 N N . PHE A 1 91 ? -5.929 6.794 -2.408 1.00 92.88 91 PHE A N 1
ATOM 682 C CA . PHE A 1 91 ? -4.553 6.515 -2.824 1.00 92.88 91 PHE A CA 1
ATOM 683 C C . PHE A 1 91 ? -4.120 7.366 -4.013 1.00 92.88 91 PHE A C 1
ATOM 685 O O . PHE A 1 91 ? -4.913 7.677 -4.901 1.00 92.88 91 PHE A O 1
ATOM 692 N N . ASN A 1 92 ? -2.829 7.677 -4.048 1.00 91.62 92 ASN A N 1
ATOM 693 C CA . ASN A 1 92 ? -2.157 8.321 -5.166 1.00 91.62 92 ASN A CA 1
ATOM 694 C C . ASN A 1 92 ? -1.255 7.306 -5.860 1.00 91.62 92 ASN A C 1
ATOM 696 O O . ASN A 1 92 ? -0.368 6.754 -5.219 1.00 91.62 92 ASN A O 1
ATOM 700 N N . TYR A 1 93 ? -1.444 7.085 -7.154 1.00 91.12 93 TYR A N 1
ATOM 701 C CA . TYR A 1 93 ? -0.641 6.129 -7.907 1.00 91.12 93 TYR A CA 1
ATOM 702 C C . TYR A 1 93 ? 0.380 6.832 -8.786 1.00 91.12 93 TYR A C 1
ATOM 704 O O . TYR A 1 93 ? 0.067 7.841 -9.417 1.00 91.12 93 TYR A O 1
ATOM 712 N N . TYR A 1 94 ? 1.591 6.297 -8.860 1.00 89.00 94 TYR A N 1
ATOM 713 C CA . TYR A 1 94 ? 2.650 6.826 -9.712 1.00 89.00 94 TYR A CA 1
ATOM 714 C C . TYR A 1 94 ? 3.652 5.743 -10.104 1.00 89.00 94 TYR A C 1
ATOM 716 O O . TYR A 1 94 ? 3.739 4.684 -9.481 1.00 89.00 94 TYR A O 1
ATOM 724 N N . THR A 1 95 ? 4.405 6.028 -11.160 1.00 88.31 95 THR A N 1
ATOM 725 C CA . THR A 1 95 ? 5.614 5.294 -11.528 1.00 88.31 95 THR A CA 1
ATOM 726 C C . THR A 1 95 ? 6.824 6.106 -11.093 1.00 88.31 95 THR A C 1
ATOM 728 O O . THR A 1 95 ? 6.834 7.321 -11.262 1.00 88.31 95 THR A O 1
ATOM 731 N N . GLU A 1 96 ? 7.849 5.469 -10.536 1.00 78.31 96 GLU A N 1
ATOM 732 C CA . GLU A 1 96 ? 9.139 6.139 -10.340 1.00 78.31 96 GLU A CA 1
ATOM 733 C C . GLU A 1 96 ? 10.050 5.710 -11.495 1.00 78.31 96 GLU A C 1
ATOM 735 O O . GLU A 1 96 ? 10.391 4.525 -11.578 1.00 78.31 96 GLU A O 1
ATOM 740 N N . PRO A 1 97 ? 10.405 6.619 -12.425 1.00 70.88 97 PRO A N 1
ATOM 741 C CA . PRO A 1 97 ? 11.321 6.268 -13.492 1.00 70.88 97 PRO A CA 1
ATOM 742 C C . PRO A 1 97 ? 12.687 5.964 -12.878 1.00 70.88 97 PRO A C 1
ATOM 744 O O . PRO A 1 97 ? 13.232 6.766 -12.118 1.00 70.88 97 PRO A O 1
ATOM 747 N N . SER A 1 98 ? 13.252 4.807 -13.207 1.00 74.12 98 SER A N 1
ATOM 748 C CA . SER A 1 98 ? 14.604 4.452 -12.785 1.00 74.12 98 SER A CA 1
ATOM 749 C C . SER A 1 98 ? 15.370 3.824 -13.940 1.00 74.12 98 SER A C 1
ATOM 751 O O . SER A 1 98 ? 14.793 3.267 -14.870 1.00 74.12 98 SER A O 1
ATOM 753 N N . THR A 1 99 ? 16.694 3.912 -13.892 1.00 70.62 99 THR A N 1
ATOM 754 C CA . THR A 1 99 ? 17.564 3.360 -14.935 1.00 70.62 99 THR A CA 1
ATOM 755 C C . THR A 1 99 ? 17.608 1.833 -14.937 1.00 70.62 99 THR A C 1
ATOM 757 O O . THR A 1 99 ? 17.846 1.245 -15.98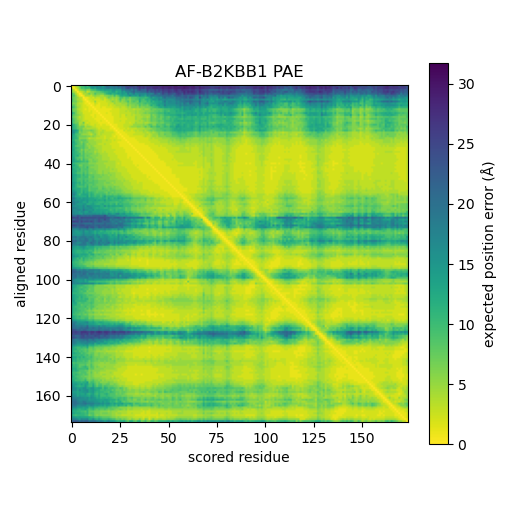7 1.00 70.62 99 THR A O 1
ATOM 760 N N . ASN A 1 100 ? 17.356 1.178 -13.796 1.00 74.75 100 ASN A N 1
ATOM 761 C CA . ASN A 1 100 ? 17.615 -0.260 -13.637 1.00 74.75 100 ASN A CA 1
ATOM 762 C C . ASN A 1 100 ? 16.383 -1.083 -13.225 1.00 74.75 100 ASN A C 1
ATOM 764 O O . ASN A 1 100 ? 16.396 -2.310 -13.343 1.00 74.75 100 ASN A O 1
ATOM 768 N N . TRP A 1 101 ? 15.321 -0.454 -12.721 1.00 84.12 101 TRP A N 1
ATOM 769 C CA . TRP A 1 101 ? 14.131 -1.158 -12.248 1.00 84.12 101 TRP A CA 1
ATOM 770 C C . TRP A 1 101 ? 12.832 -0.382 -12.435 1.00 84.12 101 TRP A C 1
ATOM 772 O O . TRP A 1 101 ? 12.768 0.833 -12.288 1.00 84.12 101 TRP A O 1
ATOM 782 N N . CYS A 1 102 ? 11.780 -1.108 -12.787 1.00 85.50 102 CYS A N 1
ATOM 783 C CA . CYS A 1 102 ? 10.488 -0.526 -13.114 1.00 85.50 102 CYS A CA 1
ATOM 784 C C . CYS A 1 102 ? 9.605 -0.602 -11.876 1.00 85.50 102 CYS A C 1
ATOM 786 O O . CYS A 1 102 ? 9.319 -1.703 -11.400 1.00 85.50 102 CYS A O 1
ATOM 788 N N . PHE A 1 103 ? 9.185 0.548 -11.363 1.00 86.75 103 PHE A N 1
ATOM 789 C CA . PHE A 1 103 ? 8.481 0.652 -10.094 1.00 86.75 103 PHE A CA 1
ATOM 790 C C . PHE A 1 103 ? 7.129 1.322 -10.254 1.00 86.75 103 PHE A C 1
ATOM 792 O O . PHE A 1 103 ? 7.007 2.364 -10.900 1.00 86.75 103 PHE A O 1
ATOM 799 N N . VAL A 1 104 ? 6.131 0.738 -9.601 1.00 90.81 104 VAL A N 1
ATOM 800 C CA . VAL A 1 104 ? 4.809 1.331 -9.428 1.00 90.81 104 VAL A CA 1
ATOM 801 C C . VAL A 1 104 ? 4.490 1.407 -7.942 1.00 90.81 104 VAL A C 1
ATOM 803 O O . VAL A 1 104 ? 4.769 0.472 -7.188 1.00 90.81 104 VAL A O 1
ATOM 806 N N . ALA A 1 105 ? 3.873 2.507 -7.526 1.00 91.69 105 ALA A N 1
ATOM 807 C CA . ALA A 1 105 ? 3.398 2.693 -6.164 1.00 91.69 105 ALA A CA 1
ATOM 808 C C . ALA A 1 105 ? 1.969 3.221 -6.142 1.00 91.69 105 ALA A C 1
ATOM 810 O O . ALA A 1 105 ? 1.597 4.064 -6.953 1.00 91.69 105 ALA A O 1
ATOM 811 N N . GLY A 1 106 ? 1.203 2.747 -5.164 1.00 93.88 106 GLY A N 1
ATOM 812 C CA . GLY A 1 106 ? 0.009 3.388 -4.633 1.00 93.88 106 GLY A CA 1
ATOM 813 C C . GLY A 1 106 ? 0.308 3.906 -3.231 1.00 93.88 106 GLY A C 1
ATOM 814 O O . GLY A 1 106 ? 0.475 3.127 -2.296 1.00 93.88 106 GLY A O 1
ATOM 815 N N . GLU A 1 107 ? 0.398 5.218 -3.070 1.00 93.31 107 GLU A N 1
ATOM 816 C CA . GLU A 1 107 ? 0.704 5.874 -1.806 1.00 93.31 107 GLU A CA 1
ATOM 817 C C . GLU A 1 107 ? -0.560 6.270 -1.051 1.00 93.31 107 GLU A C 1
ATOM 819 O O . GLU A 1 107 ? -1.468 6.905 -1.596 1.00 93.31 107 GLU A O 1
ATOM 824 N N . ARG A 1 108 ? -0.574 5.934 0.239 1.00 95.25 108 ARG A N 1
ATOM 825 C CA . ARG A 1 108 ? -1.604 6.328 1.186 1.00 95.25 108 ARG A CA 1
ATOM 826 C C . ARG A 1 108 ? -1.101 7.466 2.063 1.00 95.25 108 ARG A C 1
ATOM 828 O O . ARG A 1 108 ? -0.266 7.262 2.944 1.00 95.25 108 ARG A O 1
ATOM 835 N N . THR A 1 109 ? -1.681 8.648 1.880 1.00 92.00 109 THR A N 1
ATOM 836 C CA . THR A 1 1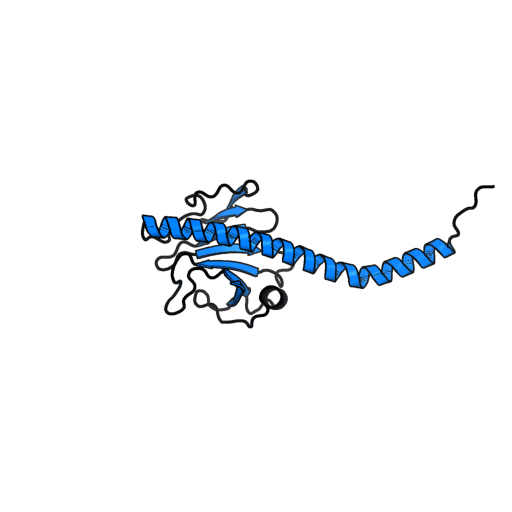09 ? -1.405 9.820 2.721 1.00 92.00 109 THR A CA 1
ATOM 837 C C . THR A 1 109 ? -2.597 10.106 3.635 1.00 92.00 109 THR A C 1
ATOM 839 O O . THR A 1 109 ? -3.720 10.321 3.181 1.00 92.00 109 THR A O 1
ATOM 842 N N . LEU A 1 110 ? -2.353 10.093 4.940 1.00 91.00 110 LEU A N 1
ATOM 843 C CA . LEU A 1 110 ? -3.299 10.369 6.015 1.00 91.00 110 LEU A CA 1
ATOM 844 C C . LEU A 1 110 ? -2.892 11.651 6.754 1.00 91.00 110 LEU A C 1
ATOM 846 O O . LEU A 1 110 ? -1.724 12.034 6.760 1.00 91.00 110 LEU A O 1
ATOM 850 N N . 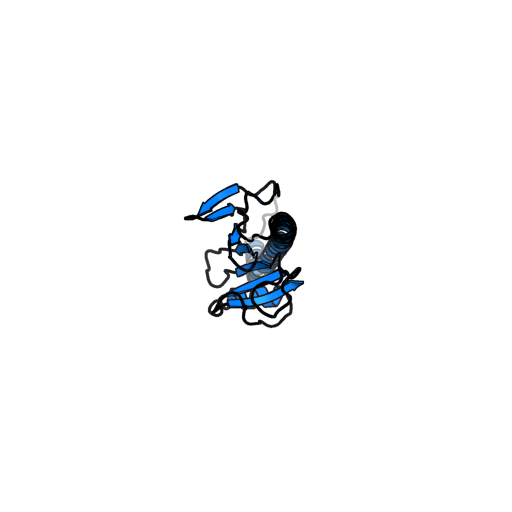ALA A 1 111 ? -3.857 12.293 7.420 1.00 91.25 111 ALA A N 1
ATOM 851 C CA . ALA A 1 111 ? -3.580 13.436 8.298 1.00 91.25 111 ALA A CA 1
ATOM 852 C C . ALA A 1 111 ? -2.631 13.051 9.448 1.00 91.25 111 ALA A C 1
ATOM 854 O O . ALA A 1 111 ? -1.747 13.810 9.831 1.00 91.25 111 ALA A O 1
ATOM 855 N N . ASP A 1 112 ? -2.797 11.833 9.962 1.00 92.62 112 ASP A N 1
ATOM 856 C CA . ASP A 1 112 ? -1.847 11.216 10.874 1.00 92.62 112 ASP A CA 1
ATOM 857 C C . ASP A 1 112 ? -0.744 10.518 10.076 1.00 92.62 112 ASP A C 1
ATOM 859 O O . ASP A 1 112 ? -0.915 9.403 9.575 1.00 92.62 112 ASP A O 1
ATOM 863 N N . THR A 1 113 ? 0.398 11.195 9.979 1.00 93.38 113 THR A N 1
ATOM 864 C CA . THR A 1 113 ? 1.538 10.719 9.191 1.00 93.38 113 THR A CA 1
ATOM 865 C C . THR A 1 113 ? 2.147 9.415 9.715 1.00 93.38 113 THR A C 1
ATOM 867 O O . THR A 1 113 ? 2.865 8.762 8.959 1.00 93.38 113 THR A O 1
ATOM 870 N N . ASP A 1 114 ? 1.874 9.006 10.966 1.00 95.50 114 ASP A N 1
ATOM 871 C CA . ASP A 1 114 ? 2.312 7.711 11.522 1.00 95.50 114 ASP A CA 1
ATOM 872 C C . ASP A 1 114 ? 1.686 6.518 10.797 1.00 95.50 114 ASP A C 1
ATOM 874 O O . ASP A 1 114 ? 2.214 5.407 10.830 1.00 95.50 114 ASP A O 1
ATOM 878 N N . ARG A 1 115 ? 0.574 6.752 10.097 1.00 93.62 115 ARG A N 1
ATOM 879 C CA . ARG A 1 115 ? -0.169 5.737 9.354 1.00 93.62 115 ARG A CA 1
ATOM 880 C C . ARG A 1 115 ? 0.054 5.799 7.845 1.00 93.62 115 ARG A C 1
ATOM 882 O O . ARG A 1 115 ? -0.615 5.064 7.131 1.00 93.62 115 ARG A O 1
ATOM 889 N N . ASN A 1 116 ? 0.973 6.627 7.351 1.00 95.44 116 ASN A N 1
ATOM 890 C CA . ASN A 1 116 ? 1.280 6.675 5.921 1.00 95.44 116 ASN A CA 1
ATOM 891 C C . ASN A 1 116 ? 2.056 5.425 5.491 1.00 95.44 116 ASN A C 1
ATOM 893 O O . ASN A 1 116 ? 3.086 5.095 6.078 1.00 95.44 116 ASN A O 1
ATOM 897 N N . TYR A 1 117 ? 1.581 4.760 4.444 1.00 95.56 117 TYR A N 1
ATOM 898 C CA . TYR A 1 117 ? 2.216 3.584 3.848 1.00 95.56 117 TYR A CA 1
ATOM 899 C C . TYR A 1 117 ? 2.083 3.629 2.326 1.00 95.56 117 TYR A C 1
ATOM 901 O O . TYR A 1 117 ? 1.323 4.427 1.772 1.00 95.56 117 TYR A O 1
ATOM 909 N N . ARG A 1 118 ? 2.821 2.762 1.638 1.00 95.38 118 ARG A N 1
ATOM 910 C CA . ARG A 1 118 ? 2.750 2.599 0.184 1.00 95.38 118 ARG A CA 1
ATOM 911 C C . ARG A 1 118 ? 2.509 1.137 -0.156 1.00 95.38 118 ARG A C 1
ATOM 913 O O . 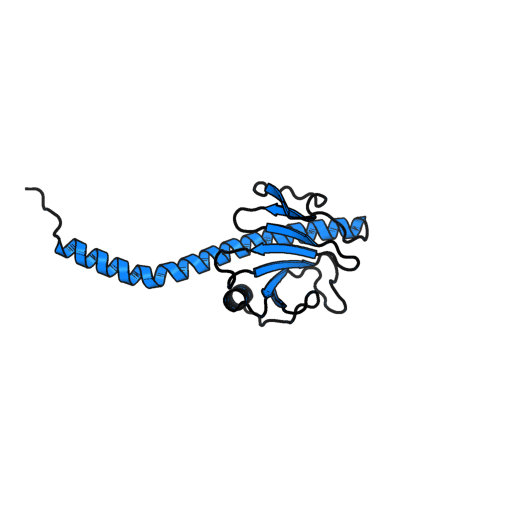ARG A 1 118 ? 3.003 0.253 0.533 1.00 95.38 118 ARG A O 1
ATOM 920 N N . ILE A 1 119 ? 1.759 0.878 -1.215 1.00 95.44 119 ILE A N 1
ATOM 921 C CA . ILE A 1 119 ? 1.668 -0.440 -1.839 1.00 95.44 119 ILE A CA 1
ATOM 922 C C . ILE A 1 119 ? 2.491 -0.380 -3.113 1.00 95.44 119 ILE A C 1
ATOM 924 O O . ILE A 1 119 ? 2.161 0.379 -4.020 1.00 95.44 119 ILE A O 1
ATOM 928 N N . ILE A 1 120 ? 3.565 -1.153 -3.164 1.00 92.75 120 ILE A N 1
ATOM 929 C CA . ILE A 1 120 ? 4.561 -1.095 -4.230 1.00 92.75 120 ILE A CA 1
ATOM 930 C C . ILE A 1 120 ? 4.610 -2.413 -4.996 1.00 92.75 120 ILE A C 1
ATOM 932 O O . ILE A 1 120 ? 4.343 -3.475 -4.429 1.00 92.75 120 ILE A O 1
ATOM 936 N N . ALA A 1 121 ? 4.986 -2.347 -6.268 1.00 91.88 121 ALA A N 1
ATOM 937 C CA . ALA A 1 121 ? 5.313 -3.521 -7.066 1.00 91.88 121 ALA A CA 1
ATOM 938 C C . ALA A 1 121 ? 6.415 -3.202 -8.080 1.00 91.88 121 ALA A C 1
ATOM 940 O O . ALA A 1 121 ? 6.579 -2.055 -8.512 1.00 91.88 121 ALA A O 1
ATOM 941 N N . PHE A 1 122 ? 7.163 -4.236 -8.462 1.00 88.62 122 PHE A N 1
ATOM 942 C CA . PHE A 1 122 ? 8.239 -4.131 -9.439 1.00 88.62 122 PHE A CA 1
ATOM 943 C C . PHE A 1 122 ? 7.861 -4.866 -10.723 1.00 88.62 122 PHE A C 1
ATOM 945 O O . PHE A 1 122 ? 7.567 -6.060 -10.718 1.00 88.62 122 PHE A O 1
ATOM 952 N N . ALA A 1 123 ? 7.922 -4.158 -11.847 1.00 85.19 123 ALA A N 1
ATOM 953 C CA . ALA A 1 123 ? 7.668 -4.742 -13.161 1.00 85.19 123 ALA A CA 1
ATOM 954 C C . ALA A 1 123 ? 8.849 -5.584 -13.681 1.00 85.19 123 ALA A C 1
ATOM 956 O O . ALA A 1 123 ? 8.691 -6.441 -14.548 1.00 85.19 123 ALA A O 1
ATOM 957 N N . ASN A 1 124 ? 10.048 -5.395 -13.140 1.00 83.62 124 ASN A N 1
ATOM 958 C CA . ASN A 1 124 ? 11.189 -6.260 -13.421 1.00 83.62 124 ASN A CA 1
ATOM 959 C C . ASN A 1 124 ? 11.748 -6.848 -12.117 1.00 83.62 124 ASN A C 1
ATOM 961 O O . ASN A 1 124 ? 11.081 -6.828 -11.086 1.00 83.62 124 ASN A O 1
ATOM 965 N N . ALA A 1 125 ? 12.951 -7.423 -12.155 1.00 77.44 125 ALA A N 1
ATOM 966 C CA . ALA A 1 125 ? 13.552 -8.059 -10.982 1.00 77.44 125 ALA A CA 1
ATOM 967 C C . ALA A 1 125 ? 13.731 -7.107 -9.779 1.00 77.44 125 ALA A C 1
ATOM 969 O O . ALA A 1 125 ? 13.892 -7.586 -8.663 1.00 77.44 125 ALA A O 1
ATOM 970 N N . GLY A 1 126 ? 13.650 -5.788 -9.979 1.00 77.94 126 GLY A N 1
ATOM 971 C CA . GLY A 1 126 ? 13.970 -4.807 -8.950 1.00 77.94 126 GLY A CA 1
ATOM 972 C C . GLY A 1 126 ? 15.486 -4.658 -8.748 1.00 77.94 126 GLY A C 1
ATOM 973 O O . GLY A 1 126 ? 16.276 -5.177 -9.542 1.00 77.94 126 GLY A O 1
ATOM 974 N N . PRO A 1 127 ? 15.922 -3.909 -7.721 1.00 75.50 127 PRO A N 1
ATOM 975 C CA . PRO A 1 127 ? 17.341 -3.736 -7.412 1.00 75.50 127 PRO A CA 1
ATOM 976 C C . PRO A 1 127 ? 18.024 -5.062 -7.020 1.00 75.50 127 PRO A C 1
ATOM 978 O O . PRO A 1 127 ? 17.377 -6.010 -6.581 1.00 75.50 127 PRO A O 1
ATOM 981 N N . ALA A 1 128 ? 19.347 -5.117 -7.214 1.00 60.97 128 ALA A N 1
ATOM 982 C CA . ALA A 1 128 ? 20.163 -6.331 -7.314 1.00 60.97 128 ALA A CA 1
ATOM 983 C C . ALA A 1 128 ? 19.843 -7.471 -6.317 1.00 60.97 128 ALA A C 1
ATOM 985 O O . ALA A 1 128 ? 19.954 -7.312 -5.102 1.00 60.97 128 ALA A O 1
ATOM 986 N N . GLY A 1 129 ? 19.576 -8.666 -6.864 1.00 60.66 129 GLY A N 1
ATOM 987 C CA . GLY A 1 129 ? 19.729 -9.953 -6.170 1.00 60.66 129 GLY A CA 1
ATOM 988 C C . GLY A 1 129 ? 18.486 -10.552 -5.505 1.00 60.66 129 GLY A C 1
ATOM 989 O O . GLY A 1 129 ? 18.592 -11.647 -4.956 1.00 60.66 129 GLY A O 1
ATOM 990 N N . GLN A 1 130 ? 17.318 -9.903 -5.555 1.00 68.25 130 GLN A N 1
ATOM 991 C CA . GLN A 1 130 ? 16.079 -10.457 -4.991 1.00 68.25 130 GLN A CA 1
ATOM 992 C C . GLN A 1 130 ? 14.956 -10.540 -6.036 1.00 68.25 130 GLN A C 1
ATOM 994 O O . GLN A 1 130 ? 14.794 -9.618 -6.827 1.00 68.25 130 GLN A O 1
ATOM 999 N N . PRO A 1 131 ? 14.163 -11.628 -6.072 1.00 66.94 131 PRO A N 1
ATOM 1000 C CA . PRO A 1 131 ? 13.079 -11.782 -7.037 1.00 66.94 131 PRO A CA 1
ATOM 1001 C C . PRO A 1 131 ? 11.844 -10.979 -6.597 1.00 66.94 131 PRO A C 1
ATOM 1003 O O . PRO A 1 131 ? 10.919 -11.530 -5.999 1.00 66.94 131 PRO A O 1
ATOM 1006 N N . TYR A 1 132 ? 11.821 -9.675 -6.892 1.00 77.12 132 TYR A N 1
ATOM 1007 C CA . TYR A 1 132 ? 10.652 -8.817 -6.632 1.00 77.12 132 TYR A CA 1
ATOM 1008 C C . TYR A 1 132 ? 9.646 -8.775 -7.786 1.00 77.12 132 TYR A C 1
ATOM 1010 O O . TYR A 1 132 ? 8.543 -8.258 -7.626 1.00 77.12 132 TYR A O 1
ATOM 1018 N N . LYS A 1 133 ? 10.003 -9.334 -8.947 1.00 79.19 133 LYS A N 1
ATOM 1019 C CA . LYS A 1 133 ? 9.099 -9.423 -10.096 1.00 79.19 133 LYS A CA 1
ATOM 1020 C C . LYS A 1 133 ? 7.850 -10.224 -9.723 1.00 79.19 133 LYS A C 1
ATOM 1022 O O . LYS A 1 133 ? 7.974 -11.356 -9.251 1.00 79.19 133 LYS A O 1
ATOM 1027 N N . GLY A 1 134 ? 6.662 -9.678 -9.977 1.00 77.62 134 GLY A N 1
ATOM 1028 C CA . GLY A 1 134 ? 5.406 -10.344 -9.622 1.00 77.62 134 GLY A CA 1
ATOM 1029 C C . GLY A 1 134 ? 5.084 -10.284 -8.131 1.00 77.62 134 GLY A C 1
ATOM 1030 O O . GLY A 1 134 ? 4.166 -10.977 -7.692 1.00 77.62 134 GLY A O 1
ATOM 1031 N N . LYS A 1 135 ? 5.863 -9.529 -7.340 1.00 87.06 135 LYS A N 1
ATOM 1032 C CA . LYS A 1 135 ? 5.645 -9.354 -5.907 1.00 87.06 135 LYS A CA 1
ATOM 1033 C C . LYS A 1 135 ? 5.043 -7.990 -5.628 1.00 87.06 135 LYS A C 1
ATOM 1035 O O . LYS A 1 135 ? 5.590 -6.960 -6.018 1.00 87.06 135 LYS A O 1
ATOM 1040 N N . ILE A 1 136 ? 3.956 -8.002 -4.866 1.00 91.50 136 ILE A N 1
ATOM 1041 C CA . ILE A 1 136 ? 3.344 -6.790 -4.323 1.00 91.50 136 ILE A CA 1
ATOM 1042 C C . ILE A 1 136 ? 3.749 -6.696 -2.862 1.00 91.50 136 ILE A C 1
ATOM 1044 O O . ILE A 1 136 ? 3.728 -7.690 -2.131 1.00 91.50 136 ILE A O 1
ATOM 1048 N N . MET A 1 137 ? 4.144 -5.510 -2.421 1.00 92.50 137 MET A N 1
ATOM 1049 C CA . MET A 1 137 ? 4.657 -5.292 -1.076 1.00 92.50 137 MET A CA 1
ATOM 1050 C C . MET A 1 137 ? 3.965 -4.092 -0.439 1.00 92.50 137 MET A C 1
ATOM 1052 O O . MET A 1 137 ? 3.658 -3.109 -1.107 1.00 92.50 137 MET A O 1
ATOM 1056 N N . CYS A 1 138 ? 3.741 -4.161 0.869 1.00 95.50 138 CYS A N 1
ATOM 1057 C CA . CYS A 1 138 ? 3.423 -2.986 1.671 1.00 95.50 138 CYS A CA 1
ATOM 1058 C C . CYS A 1 138 ? 4.730 -2.392 2.177 1.00 95.50 138 CYS A C 1
ATOM 1060 O O . CYS A 1 138 ? 5.537 -3.097 2.781 1.00 95.50 138 CYS A O 1
ATOM 1062 N N . GLU A 1 139 ? 4.940 -1.112 1.932 1.00 94.69 139 GLU A N 1
ATOM 1063 C CA . GLU A 1 139 ? 6.091 -0.365 2.393 1.00 94.69 139 GLU A CA 1
ATOM 1064 C C . GLU A 1 139 ? 5.666 0.647 3.458 1.00 94.69 139 GLU A C 1
ATOM 1066 O O . GLU A 1 139 ? 4.712 1.407 3.282 1.00 94.69 139 GLU A O 1
ATOM 1071 N N . ALA A 1 140 ? 6.412 0.683 4.555 1.00 95.75 140 ALA A N 1
ATOM 1072 C CA . ALA A 1 140 ? 6.293 1.694 5.589 1.00 95.75 140 ALA A CA 1
ATOM 1073 C C . ALA A 1 140 ? 7.669 2.270 5.925 1.00 95.75 140 ALA A C 1
ATOM 1075 O O . ALA A 1 140 ? 8.692 1.589 5.868 1.00 95.75 140 ALA A O 1
ATOM 1076 N N . ASP A 1 141 ? 7.706 3.533 6.330 1.00 95.12 141 ASP A N 1
ATOM 1077 C CA . ASP A 1 141 ? 8.920 4.119 6.889 1.00 95.12 141 ASP A CA 1
ATOM 1078 C C . ASP A 1 141 ? 9.248 3.486 8.250 1.00 95.12 141 ASP A C 1
ATOM 1080 O O . ASP A 1 141 ? 8.347 3.253 9.057 1.00 95.12 141 ASP A O 1
ATOM 1084 N N . LYS A 1 142 ? 10.528 3.205 8.528 1.00 94.25 142 LYS A N 1
ATOM 1085 C CA . LYS A 1 142 ? 10.969 2.592 9.795 1.00 94.25 142 LYS A CA 1
ATOM 1086 C C . LYS A 1 142 ? 10.558 3.409 11.024 1.00 94.25 142 LYS A C 1
ATOM 1088 O O . LYS A 1 142 ? 10.337 2.827 12.081 1.00 94.25 142 LYS A O 1
ATOM 1093 N N . SER A 1 143 ? 10.424 4.729 10.885 1.00 94.38 143 SER A N 1
ATOM 1094 C CA . SER A 1 143 ? 10.007 5.632 11.966 1.00 94.38 143 SER A CA 1
ATOM 1095 C C . SER A 1 143 ? 8.503 5.602 12.268 1.00 94.38 143 SER A C 1
ATOM 1097 O O . SER A 1 143 ? 8.087 6.089 13.317 1.00 94.38 143 SER A O 1
ATOM 1099 N N . LYS A 1 144 ? 7.677 5.052 11.369 1.00 95.12 144 LYS A N 1
ATOM 1100 C CA . LYS A 1 144 ? 6.212 5.176 11.417 1.00 95.12 144 LYS A CA 1
ATOM 1101 C C . LYS A 1 144 ? 5.580 3.897 11.958 1.00 95.12 144 LYS A C 1
ATOM 1103 O O . LYS A 1 144 ? 5.393 2.910 11.241 1.00 95.12 144 LYS A O 1
ATOM 1108 N N . SER A 1 145 ? 5.302 3.873 13.257 1.00 95.50 145 SER A N 1
ATOM 1109 C CA . SER A 1 145 ? 4.923 2.652 13.976 1.00 95.50 145 SER A CA 1
ATOM 1110 C C . SER A 1 145 ? 3.549 2.121 13.551 1.00 95.50 145 SER A C 1
ATOM 1112 O O . SER A 1 145 ? 3.366 0.909 13.407 1.00 95.50 145 SER A O 1
ATOM 1114 N N . GLY A 1 146 ? 2.593 3.017 13.303 1.00 94.75 146 GLY A N 1
ATOM 1115 C CA . GLY A 1 146 ? 1.238 2.707 12.868 1.00 94.75 146 GLY A CA 1
ATOM 1116 C C . GLY A 1 146 ? 1.218 2.074 11.484 1.00 94.75 146 GLY A C 1
ATOM 1117 O O . GLY A 1 146 ? 0.573 1.042 11.299 1.00 94.75 146 GLY A O 1
ATOM 1118 N N . ALA A 1 147 ? 1.984 2.627 10.545 1.00 95.81 147 ALA A N 1
ATOM 1119 C CA . ALA A 1 147 ? 2.151 2.094 9.199 1.00 95.81 147 ALA A CA 1
ATOM 1120 C C . ALA A 1 147 ? 2.785 0.695 9.212 1.00 95.81 147 ALA A C 1
ATOM 1122 O O . ALA A 1 147 ? 2.277 -0.219 8.567 1.00 95.81 147 ALA A O 1
ATOM 1123 N N . ASN A 1 148 ? 3.834 0.488 10.015 1.00 95.81 148 ASN A N 1
ATOM 1124 C CA . ASN A 1 148 ? 4.462 -0.828 10.167 1.00 95.81 148 ASN A CA 1
ATOM 1125 C C . ASN A 1 148 ? 3.490 -1.871 10.733 1.00 95.81 148 ASN A C 1
ATOM 1127 O O . ASN A 1 148 ? 3.345 -2.953 10.164 1.00 95.81 148 ASN A O 1
ATOM 1131 N N . LYS A 1 149 ? 2.762 -1.530 11.805 1.00 95.19 149 LYS A N 1
ATOM 1132 C CA . LYS A 1 149 ? 1.721 -2.402 12.373 1.00 95.19 149 LYS A CA 1
ATOM 1133 C C . LYS A 1 149 ? 0.621 -2.700 11.357 1.00 95.19 149 LYS A C 1
ATOM 1135 O O . LYS A 1 149 ? 0.129 -3.824 11.302 1.00 95.19 149 LYS A O 1
ATOM 1140 N N . PHE A 1 150 ? 0.236 -1.715 10.547 1.00 95.19 150 PHE A N 1
ATOM 1141 C CA . PHE A 1 150 ? -0.762 -1.899 9.502 1.00 95.19 150 PHE A CA 1
ATOM 1142 C C . PHE A 1 150 ? -0.276 -2.864 8.414 1.00 95.19 150 PHE A C 1
ATOM 1144 O O . PHE A 1 150 ? -0.953 -3.868 8.177 1.00 95.19 150 PHE A O 1
ATOM 1151 N N . CYS A 1 151 ? 0.904 -2.623 7.831 1.00 95.75 151 CYS A N 1
ATOM 1152 C CA . CYS A 1 151 ? 1.510 -3.490 6.818 1.00 95.75 151 CYS A CA 1
ATOM 1153 C C . CYS A 1 151 ? 1.708 -4.928 7.330 1.00 95.75 151 CYS A C 1
ATOM 1155 O O . CYS A 1 151 ? 1.403 -5.895 6.628 1.00 95.75 151 CYS A O 1
ATOM 1157 N N . GLN A 1 152 ? 2.145 -5.088 8.581 1.00 95.31 152 GLN A N 1
ATOM 1158 C CA . GLN A 1 152 ? 2.224 -6.398 9.225 1.00 95.31 152 GLN A CA 1
ATOM 1159 C C . GLN A 1 152 ? 0.840 -7.048 9.344 1.00 95.31 152 GLN A C 1
ATOM 1161 O O . GLN A 1 152 ? 0.690 -8.240 9.098 1.00 95.31 152 GLN A O 1
ATOM 1166 N N . SER A 1 153 ? -0.196 -6.272 9.676 1.00 93.62 153 SER A N 1
ATOM 1167 C CA . SER A 1 153 ? -1.549 -6.801 9.867 1.00 93.62 153 SER A CA 1
ATOM 1168 C C . SER A 1 153 ? -2.247 -7.249 8.580 1.00 93.62 153 SER A C 1
ATOM 1170 O O . SER A 1 153 ? -3.153 -8.073 8.663 1.00 93.62 153 SER A O 1
ATOM 1172 N N . ILE A 1 154 ? -1.866 -6.705 7.417 1.00 93.38 154 ILE A N 1
ATOM 1173 C CA . ILE A 1 154 ? -2.431 -7.108 6.117 1.00 93.38 154 ILE A CA 1
ATOM 1174 C C . ILE A 1 154 ? -1.644 -8.242 5.456 1.00 93.38 154 ILE A C 1
ATOM 1176 O O . ILE A 1 154 ? -2.204 -8.975 4.651 1.00 93.38 154 ILE A O 1
ATOM 1180 N N . THR A 1 155 ? -0.359 -8.396 5.789 1.00 90.81 155 THR A N 1
ATOM 1181 C CA . THR A 1 155 ? 0.497 -9.449 5.217 1.00 90.81 155 THR A CA 1
ATOM 1182 C C . THR A 1 155 ? 0.624 -10.677 6.107 1.00 90.81 155 THR A C 1
ATOM 1184 O O . THR A 1 155 ? 0.880 -11.767 5.606 1.00 90.81 155 THR A O 1
ATOM 1187 N N . GLY A 1 156 ? 0.517 -10.509 7.428 1.00 90.25 156 GLY A N 1
ATOM 1188 C CA . GLY A 1 156 ? 0.891 -11.529 8.409 1.00 90.25 156 GLY A CA 1
ATOM 1189 C C . GLY A 1 156 ? 2.394 -11.834 8.444 1.00 90.25 156 GLY A C 1
ATOM 1190 O O . GLY A 1 156 ? 2.805 -12.758 9.141 1.00 90.25 156 GLY A O 1
ATOM 1191 N N . LYS A 1 157 ? 3.224 -11.088 7.701 1.00 88.62 157 LYS A N 1
ATOM 1192 C CA . LYS A 1 157 ? 4.666 -11.337 7.564 1.00 88.62 157 LYS A CA 1
ATOM 1193 C C . LYS A 1 157 ? 5.482 -10.330 8.364 1.00 88.62 157 LYS A C 1
ATOM 1195 O O . LYS A 1 157 ? 5.011 -9.249 8.713 1.00 88.62 157 LYS A O 1
ATOM 1200 N N . THR A 1 158 ? 6.723 -10.694 8.659 1.00 88.75 158 THR A N 1
ATOM 1201 C CA . THR A 1 158 ? 7.696 -9.797 9.283 1.00 88.75 158 THR A CA 1
ATOM 1202 C C . THR A 1 158 ? 8.284 -8.832 8.257 1.00 88.75 158 THR A C 1
ATOM 1204 O O . THR A 1 158 ? 8.310 -9.105 7.055 1.00 88.75 158 THR A O 1
ATOM 1207 N N . ALA A 1 159 ? 8.744 -7.682 8.745 1.00 88.81 159 ALA A N 1
ATOM 1208 C CA . ALA A 1 159 ? 9.407 -6.688 7.917 1.00 88.81 159 ALA A CA 1
ATOM 1209 C C . ALA A 1 159 ? 10.734 -7.224 7.366 1.00 88.81 159 ALA A C 1
ATOM 1211 O O . ALA A 1 159 ? 11.544 -7.779 8.110 1.00 88.81 159 ALA A O 1
ATOM 1212 N N . VAL A 1 160 ? 10.994 -6.954 6.090 1.00 87.00 160 VAL A N 1
ATOM 1213 C CA . VAL A 1 160 ? 12.333 -6.997 5.494 1.00 87.00 160 VAL A CA 1
ATOM 1214 C C . VAL A 1 160 ? 12.796 -5.573 5.192 1.00 87.00 160 VAL A C 1
ATOM 1216 O O . VAL A 1 160 ? 11.979 -4.675 4.987 1.00 87.00 160 VAL A O 1
ATOM 1219 N N . THR A 1 161 ? 14.108 -5.333 5.163 1.00 85.62 161 THR A N 1
ATOM 1220 C CA . THR A 1 161 ? 14.614 -4.029 4.700 1.00 85.62 161 THR A CA 1
ATOM 1221 C C . THR A 1 161 ? 14.412 -3.928 3.191 1.00 85.62 161 THR A C 1
ATOM 1223 O O . THR A 1 161 ? 14.779 -4.844 2.457 1.00 85.62 161 THR A O 1
ATOM 1226 N N . CYS A 1 162 ? 13.819 -2.830 2.727 1.00 84.06 162 CYS A N 1
ATOM 1227 C CA . CYS A 1 162 ? 13.565 -2.627 1.306 1.00 84.06 162 CYS A CA 1
ATOM 1228 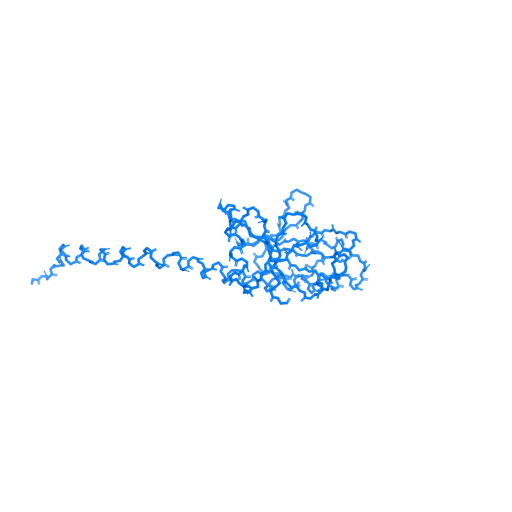C C . CYS A 1 162 ? 14.871 -2.382 0.542 1.00 84.06 162 CYS A C 1
ATOM 1230 O O . CYS A 1 162 ? 15.578 -1.417 0.826 1.00 84.06 162 CYS A O 1
ATOM 1232 N N . ALA A 1 163 ? 15.171 -3.197 -0.470 1.00 79.62 163 ALA A N 1
ATOM 1233 C CA . ALA A 1 163 ? 16.409 -3.053 -1.239 1.00 79.62 163 ALA A CA 1
ATOM 1234 C C . ALA A 1 163 ? 16.474 -1.763 -2.082 1.00 79.62 163 ALA A C 1
ATOM 1236 O O . ALA A 1 163 ? 17.566 -1.302 -2.398 1.00 79.62 163 ALA A O 1
ATOM 1237 N N . HIS A 1 164 ? 15.333 -1.154 -2.426 1.00 80.81 164 HIS A N 1
ATOM 1238 C CA . HIS A 1 164 ? 15.298 0.075 -3.231 1.00 80.81 164 HIS A CA 1
ATOM 1239 C C . HIS A 1 164 ? 15.466 1.383 -2.440 1.00 80.81 164 HIS A C 1
ATOM 1241 O O . HIS A 1 164 ? 15.665 2.430 -3.044 1.00 80.81 164 HIS A O 1
ATOM 1247 N N . ALA A 1 165 ? 15.330 1.355 -1.108 1.00 82.31 165 ALA A N 1
ATOM 1248 C CA . ALA A 1 165 ? 15.221 2.576 -0.311 1.00 82.31 165 ALA A CA 1
ATOM 1249 C C . ALA A 1 165 ? 15.726 2.350 1.115 1.00 82.31 165 ALA A C 1
ATOM 1251 O O . ALA A 1 165 ? 15.210 1.506 1.856 1.00 82.31 165 ALA A O 1
ATOM 1252 N N . SER A 1 166 ? 16.716 3.145 1.521 1.00 82.56 166 SER A N 1
ATOM 1253 C CA . SER A 1 166 ? 17.181 3.172 2.904 1.00 82.56 166 SER A CA 1
ATOM 1254 C C . SER A 1 166 ? 16.090 3.753 3.816 1.00 82.56 166 SER A C 1
ATOM 1256 O O . SER A 1 166 ? 15.337 4.647 3.441 1.00 82.56 166 SER A O 1
ATOM 1258 N N . GLY A 1 167 ? 15.953 3.202 5.026 1.00 89.81 167 GLY A N 1
ATOM 1259 C CA . GLY A 1 167 ? 14.963 3.682 6.003 1.00 89.81 167 GLY A CA 1
ATOM 1260 C C . GLY A 1 167 ? 13.536 3.146 5.831 1.00 89.81 167 GLY A C 1
ATOM 1261 O O . GLY A 1 167 ? 12.658 3.533 6.600 1.00 89.81 167 GLY A O 1
ATOM 1262 N N . LYS A 1 168 ? 13.288 2.228 4.889 1.00 91.75 168 LYS A N 1
ATOM 1263 C CA . LYS A 1 168 ? 11.969 1.612 4.678 1.00 91.75 168 LYS A CA 1
ATOM 1264 C C . LYS A 1 168 ? 11.925 0.144 5.113 1.00 91.75 168 LYS A C 1
ATOM 1266 O O . LYS A 1 168 ? 12.914 -0.587 5.001 1.00 91.75 168 LYS A O 1
ATOM 1271 N N . ASN A 1 169 ? 10.766 -0.266 5.619 1.00 94.31 169 ASN A N 1
ATOM 1272 C CA . ASN A 1 169 ? 10.390 -1.646 5.891 1.00 94.31 169 ASN A CA 1
ATOM 1273 C C . ASN A 1 169 ? 9.391 -2.107 4.834 1.00 94.31 169 ASN A C 1
ATOM 1275 O O . ASN A 1 169 ? 8.406 -1.421 4.569 1.00 94.31 169 ASN A O 1
ATOM 1279 N N . CYS A 1 170 ? 9.630 -3.287 4.282 1.00 92.12 170 CYS A N 1
ATOM 1280 C CA . CYS A 1 170 ? 8.801 -3.900 3.262 1.00 92.12 170 CYS A CA 1
ATOM 1281 C C . CYS A 1 170 ? 8.186 -5.192 3.795 1.00 92.12 170 CYS A C 1
ATOM 1283 O O . CYS A 1 170 ? 8.839 -5.974 4.482 1.00 92.12 170 CYS A O 1
ATOM 1285 N N . TYR A 1 171 ? 6.931 -5.428 3.438 1.00 93.62 171 TYR A N 1
ATOM 1286 C CA . TYR A 1 171 ? 6.157 -6.596 3.831 1.00 93.62 171 TYR A CA 1
ATOM 1287 C C . TYR A 1 171 ? 5.580 -7.220 2.563 1.00 93.62 171 TYR A C 1
ATOM 1289 O O . TYR A 1 171 ? 4.743 -6.613 1.898 1.00 93.62 171 TYR A O 1
ATOM 1297 N N . ILE A 1 172 ? 6.043 -8.414 2.195 1.00 90.19 172 ILE A N 1
ATOM 1298 C CA . ILE A 1 172 ? 5.631 -9.070 0.945 1.00 90.19 172 ILE A CA 1
ATOM 1299 C C . ILE A 1 172 ? 4.184 -9.555 1.084 1.00 90.19 172 ILE A C 1
ATOM 1301 O O . ILE A 1 172 ? 3.898 -10.399 1.931 1.00 90.19 172 ILE A O 1
ATOM 1305 N N . ILE A 1 173 ? 3.277 -9.079 0.239 1.00 89.56 173 ILE A N 1
ATOM 1306 C CA . ILE A 1 173 ? 1.869 -9.492 0.230 1.00 89.56 173 ILE A CA 1
ATOM 1307 C C . ILE A 1 173 ? 1.737 -10.816 -0.528 1.00 89.56 173 ILE A C 1
ATOM 1309 O O . ILE A 1 173 ? 1.428 -11.844 0.078 1.00 89.56 173 ILE A O 1
ATOM 1313 N N . SER A 1 174 ? 2.077 -10.813 -1.815 1.00 79.62 174 SER A N 1
ATOM 1314 C CA . SER A 1 174 ? 1.979 -11.953 -2.738 1.00 79.62 174 SER A CA 1
ATOM 1315 C C . SER A 1 174 ? 3.310 -12.201 -3.416 1.00 79.62 174 SER A C 1
ATOM 1317 O O . SER A 1 174 ? 3.884 -11.189 -3.861 1.00 79.62 174 SER A O 1
#

Sequence (174 aa):
MKKGFTLIELMVVVLIIAILSSVALPLYTRTVERARAAEAISVTASLEKASQAYYAQYSLCDAKITDLAIKLPELTKTTVGSLTVLKGKDFNYYTEPSTNWCFVAGERTLADTDRNYRIIAFANAGPAGQPYKGKIMCEADKSKSGANKFCQSITGKTAVTCAHASGKNCYIIS

Secondary structure (DSSP, 8-state):
---PPPHHHHHHHHHHHHHHHHHHHHHHHHHHHHHHHHHHHHHHHHHHHHHHHHHHHHS-S---TTTS----TTPEEEEETTEEEEE-SS-EEEEE--SS--EEEEEE--SSGGG-EEEEEESSS-STTS--BT-EEEEEETT-HHHHHHHHHHH----EE-TTSTTEEEEE--

Mean predicted aligned error: 6.84 Å

Organism: Elusimicrobium minutum (strain Pei191) (NCBI:txid445932)

pLDDT: mean 86.96, std 8.89, range [48.5, 95.88]

InterPro domains:
  IPR012902 Prokaryotic N-terminal methylation site [PF07963] (2-25)
  IPR012902 Prokaryotic N-terminal methylation site [PS00409] (3-23)
  IPR012902 Prokaryotic N-terminal methylation site [TIGR02532] (2-25)
  IPR045584 Pilin-like [SSF54523] (5-74)

Foldseek 3Di:
DDDDDDPVVVVVVVVVVVVVCVPVVVVVVLVVVLVVVVVQLVVQLLLLVLQLVVCVVPVFQQDWSVNRPDCDPAWDWDDDPNHIWTDHPFWIWTWDGDGPWHKIWTWGDDPPNLQTKIWMATSACPPPDHRRHVWIKIKDFLPRNNNLVSRCVQQVDHWDQDPVDPRMTIGTRD

Radius of gyration: 21.21 Å; Cα contacts (8 Å, |Δi|>4): 307; chains: 1; bounding box: 73×30×58 Å

Nearest PDB structures (foldseek):
  5h3z-assembly1_A  TM=4.120E-01  e=2.048E+00  Lachnoclostridium phytofermentans ISDg
  5h42-assembly1_A  TM=4.058E-01  e=3.076E+00  Lachnoclostridium phytofermentans ISDg
  8hob-assembly1_B  TM=5.167E-01  e=7.352E+00  Acetivibrio thermocellus